Protein AF-A0A2M7ELM8-F1 (afdb_monomer)

Structure (mmCIF, N/CA/C/O backbone):
data_AF-A0A2M7ELM8-F1
#
_entry.id   AF-A0A2M7ELM8-F1
#
loop_
_atom_site.group_PDB
_atom_site.id
_atom_site.type_symbol
_atom_site.label_atom_id
_atom_site.label_alt_id
_atom_site.label_comp_id
_atom_site.label_asym_id
_atom_site.label_entity_id
_atom_site.label_seq_id
_atom_site.pdbx_PDB_ins_code
_atom_site.Cartn_x
_atom_site.Cartn_y
_atom_site.Cartn_z
_atom_site.occupancy
_atom_site.B_iso_or_equiv
_atom_site.auth_seq_id
_atom_site.auth_comp_id
_atom_site.auth_asym_id
_atom_site.auth_atom_id
_atom_site.pdbx_PDB_model_num
ATOM 1 N N . MET A 1 1 ? -16.042 -3.003 10.713 1.00 89.94 1 MET A N 1
ATOM 2 C CA . MET A 1 1 ? -16.011 -2.198 9.478 1.00 89.94 1 MET A CA 1
ATOM 3 C C . MET A 1 1 ? -14.569 -1.800 9.203 1.00 89.94 1 MET A C 1
ATOM 5 O O . MET A 1 1 ? -13.843 -1.579 10.170 1.00 89.94 1 MET A O 1
ATOM 9 N N . VAL A 1 2 ? -14.147 -1.799 7.937 1.00 97.19 2 VAL A N 1
ATOM 10 C CA . VAL A 1 2 ? -12.831 -1.281 7.519 1.00 97.19 2 VAL A CA 1
ATOM 11 C C . VAL A 1 2 ? -12.910 0.246 7.497 1.00 97.19 2 VAL A C 1
ATOM 13 O O . VAL A 1 2 ? -13.932 0.770 7.070 1.00 97.19 2 VAL A O 1
ATOM 16 N N . GLU A 1 3 ? -11.892 0.949 7.989 1.00 97.62 3 GLU A N 1
ATOM 17 C CA . GLU A 1 3 ? -11.872 2.423 8.012 1.00 97.62 3 GLU A CA 1
ATOM 18 C C . GLU A 1 3 ? -11.165 3.022 6.803 1.00 97.62 3 GLU A C 1
ATOM 20 O O . GLU A 1 3 ? -11.565 4.079 6.328 1.00 97.62 3 GLU A O 1
ATOM 25 N N . PHE A 1 4 ? -10.118 2.359 6.316 1.00 98.50 4 PHE A N 1
ATOM 26 C CA . PHE A 1 4 ? -9.345 2.776 5.152 1.00 98.50 4 PHE A CA 1
ATOM 27 C C . PHE A 1 4 ? -8.502 1.619 4.621 1.00 98.50 4 PHE A C 1
ATOM 29 O O . PHE A 1 4 ? -8.252 0.619 5.308 1.00 98.50 4 PHE A O 1
ATOM 36 N N . VAL A 1 5 ? -8.048 1.785 3.383 1.00 98.62 5 VAL A N 1
ATOM 37 C CA . VAL A 1 5 ? -7.013 0.951 2.780 1.00 98.62 5 VAL A CA 1
ATOM 38 C C . VAL A 1 5 ? -5.670 1.647 2.952 1.00 98.62 5 VAL A C 1
ATOM 40 O O . VAL A 1 5 ? -5.504 2.787 2.529 1.00 98.62 5 VAL A O 1
ATOM 43 N N . PHE A 1 6 ? -4.711 0.966 3.569 1.00 98.44 6 PHE A N 1
ATOM 44 C CA . PHE A 1 6 ? -3.351 1.457 3.729 1.00 98.44 6 PHE A CA 1
ATOM 45 C C . PHE A 1 6 ? -2.447 0.870 2.643 1.00 98.44 6 PHE A C 1
ATOM 47 O O . PHE A 1 6 ? -2.273 -0.349 2.573 1.00 98.44 6 PHE A O 1
ATOM 54 N N . VAL A 1 7 ? -1.866 1.718 1.795 1.00 98.00 7 VAL A N 1
ATOM 55 C CA . VAL A 1 7 ? -0.910 1.297 0.767 1.00 98.00 7 VAL A CA 1
ATOM 56 C C . VAL A 1 7 ? 0.514 1.389 1.313 1.00 98.00 7 VAL A C 1
ATOM 58 O O . VAL A 1 7 ? 1.004 2.467 1.634 1.00 98.00 7 VAL A O 1
ATOM 61 N N . HIS A 1 8 ? 1.189 0.245 1.408 1.00 95.94 8 HIS A N 1
ATOM 62 C CA . HIS A 1 8 ? 2.575 0.192 1.865 1.00 95.94 8 HIS A CA 1
ATOM 63 C C . HIS A 1 8 ? 3.502 0.806 0.807 1.00 95.94 8 HIS A C 1
ATOM 65 O O . HIS A 1 8 ? 3.469 0.399 -0.366 1.00 95.94 8 HIS A O 1
ATOM 71 N N . SER A 1 9 ? 4.379 1.725 1.214 1.00 92.94 9 SER A N 1
ATOM 72 C CA . SER A 1 9 ? 5.251 2.444 0.281 1.00 92.94 9 SER A CA 1
ATOM 73 C C . SER A 1 9 ? 6.379 1.553 -0.266 1.00 92.94 9 SER A C 1
ATOM 75 O O . SER A 1 9 ? 6.651 0.441 0.208 1.00 92.94 9 SER A O 1
ATOM 77 N N . TYR A 1 10 ? 7.026 1.994 -1.337 1.00 93.94 10 TYR A N 1
ATOM 78 C CA . TYR A 1 10 ? 8.253 1.382 -1.832 1.00 93.94 10 TYR A CA 1
ATOM 79 C C . TYR A 1 10 ? 9.149 2.486 -2.363 1.00 93.94 10 TYR A C 1
ATOM 81 O O . TYR A 1 10 ? 8.660 3.403 -3.018 1.00 93.94 10 TYR A O 1
ATOM 89 N N . THR A 1 11 ? 10.446 2.422 -2.071 1.00 93.19 11 THR A N 1
ATOM 90 C CA . THR A 1 11 ? 11.354 3.509 -2.444 1.00 93.19 11 THR A CA 1
ATOM 91 C C . THR A 1 11 ? 11.411 3.691 -3.960 1.00 93.19 11 THR A C 1
ATOM 93 O O . THR A 1 11 ? 11.619 2.734 -4.708 1.00 93.19 11 THR A O 1
ATOM 96 N N . SER A 1 12 ? 11.293 4.937 -4.407 1.00 94.75 12 SER A N 1
ATOM 97 C CA . SER A 1 12 ? 11.415 5.342 -5.807 1.00 94.75 12 SER A CA 1
ATOM 98 C C . SER A 1 12 ? 12.804 5.147 -6.391 1.00 94.75 12 SER A C 1
ATOM 100 O O . SER A 1 12 ? 12.979 5.150 -7.608 1.00 94.75 12 SER A O 1
ATOM 102 N N . ARG A 1 13 ? 13.798 4.903 -5.532 1.00 94.94 13 ARG A N 1
ATOM 103 C CA . ARG A 1 13 ? 15.162 4.554 -5.936 1.00 94.94 13 ARG A CA 1
ATOM 104 C C . ARG A 1 13 ? 15.275 3.131 -6.484 1.00 94.94 13 ARG A C 1
ATOM 106 O O . ARG A 1 13 ? 16.287 2.804 -7.098 1.00 94.94 13 ARG A O 1
ATOM 113 N N . ALA A 1 14 ? 14.282 2.274 -6.248 1.00 94.81 14 ALA A N 1
ATOM 114 C CA . ALA A 1 14 ? 14.292 0.913 -6.763 1.00 94.81 14 ALA A CA 1
ATOM 115 C C . ALA A 1 14 ? 13.996 0.877 -8.269 1.00 94.81 14 ALA A C 1
ATOM 117 O O . ALA A 1 14 ? 13.069 1.524 -8.754 1.00 94.81 14 ALA A O 1
ATOM 118 N N . ALA A 1 15 ? 14.743 0.055 -9.012 1.00 95.56 15 ALA A N 1
ATOM 119 C CA . ALA A 1 15 ? 14.627 -0.032 -10.470 1.00 95.56 15 ALA A CA 1
ATOM 120 C C . ALA A 1 15 ? 13.221 -0.446 -10.956 1.00 95.56 15 ALA A C 1
ATOM 122 O O . ALA A 1 15 ? 12.765 0.008 -12.000 1.00 95.56 15 ALA A O 1
ATOM 123 N N . ASN A 1 16 ? 12.515 -1.277 -10.186 1.00 96.06 16 ASN A N 1
ATOM 124 C CA . ASN A 1 16 ? 11.158 -1.751 -10.471 1.00 96.06 16 ASN A CA 1
ATOM 125 C C . ASN A 1 16 ? 10.064 -0.954 -9.736 1.00 96.06 16 ASN A C 1
ATOM 127 O O . ASN A 1 16 ? 8.914 -1.389 -9.707 1.00 96.06 16 ASN A O 1
ATOM 131 N N . TRP A 1 17 ? 10.386 0.203 -9.144 1.00 96.94 17 TRP A N 1
ATOM 132 C CA . TRP A 1 17 ? 9.444 0.981 -8.334 1.00 96.94 17 TRP A CA 1
ATOM 133 C C . TRP A 1 17 ? 8.123 1.281 -9.046 1.00 96.94 17 TRP A C 1
ATOM 135 O O . TRP A 1 17 ? 7.056 1.043 -8.481 1.00 96.94 17 TRP A O 1
ATOM 145 N N . LYS A 1 18 ? 8.182 1.748 -10.302 1.00 97.19 18 LYS A N 1
ATOM 146 C CA . LYS A 1 18 ? 6.978 2.064 -11.089 1.00 97.19 18 LYS A CA 1
ATOM 147 C C . LYS A 1 18 ? 6.079 0.843 -11.255 1.00 97.19 18 LYS A C 1
ATOM 149 O O . LYS A 1 18 ? 4.881 0.946 -11.019 1.00 97.19 18 LYS A O 1
ATOM 154 N N . ALA A 1 19 ? 6.661 -0.305 -11.602 1.00 97.31 19 ALA A N 1
ATOM 155 C CA . ALA A 1 19 ? 5.915 -1.548 -11.750 1.00 97.31 19 ALA A CA 1
ATOM 156 C C . ALA A 1 19 ? 5.246 -1.945 -10.425 1.00 97.31 19 ALA A C 1
ATOM 158 O O . ALA A 1 19 ? 4.053 -2.216 -10.386 1.00 97.31 19 ALA A O 1
ATOM 159 N N . VAL A 1 20 ? 5.984 -1.895 -9.314 1.00 97.62 20 VAL A N 1
ATOM 160 C CA . VAL A 1 20 ? 5.472 -2.268 -7.986 1.00 97.62 20 VAL A CA 1
ATOM 161 C C . VAL A 1 20 ? 4.350 -1.342 -7.512 1.00 97.62 20 VAL A C 1
ATOM 163 O O . VAL A 1 20 ? 3.313 -1.815 -7.041 1.00 97.62 20 VAL A O 1
ATOM 166 N N . MET A 1 21 ? 4.550 -0.027 -7.604 1.00 97.88 21 MET A N 1
ATOM 167 C CA . MET A 1 21 ? 3.605 0.948 -7.061 1.00 97.88 21 MET A CA 1
ATOM 168 C C . MET A 1 21 ? 2.395 1.151 -7.971 1.00 97.88 21 MET A C 1
ATOM 170 O O . MET A 1 21 ? 1.274 1.200 -7.471 1.00 97.88 21 MET A O 1
ATOM 174 N N . ILE A 1 22 ? 2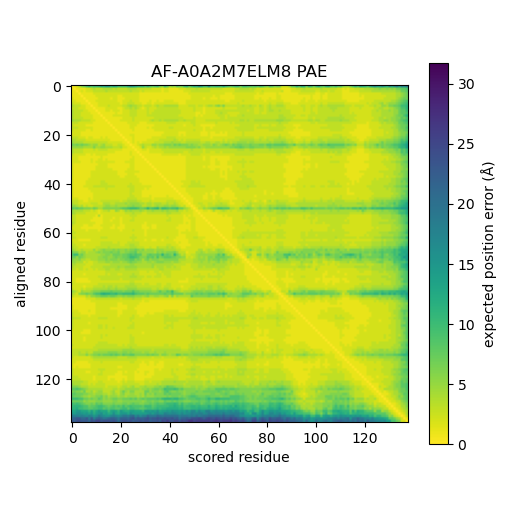.604 1.242 -9.285 1.00 97.12 22 ILE A N 1
ATOM 175 C CA . ILE A 1 22 ? 1.571 1.628 -10.256 1.00 97.12 22 ILE A CA 1
ATOM 176 C C . ILE A 1 22 ? 1.012 0.392 -10.965 1.00 97.12 22 ILE A C 1
ATOM 178 O O . ILE A 1 22 ? -0.197 0.170 -10.953 1.00 97.12 22 ILE A O 1
ATOM 182 N N . GLY A 1 23 ? 1.885 -0.434 -11.536 1.00 96.38 23 GLY A N 1
ATOM 183 C CA . GLY A 1 23 ? 1.509 -1.592 -12.345 1.00 96.38 23 GLY A CA 1
ATOM 184 C C . GLY A 1 23 ? 2.400 -1.758 -13.572 1.00 96.38 23 GLY A C 1
ATOM 185 O O . GLY A 1 23 ? 3.190 -0.874 -13.910 1.00 96.38 23 GLY A O 1
ATOM 186 N N . GLU A 1 24 ? 2.258 -2.891 -14.255 1.00 95.50 24 GLU A N 1
ATOM 187 C CA . GLU A 1 24 ? 2.956 -3.188 -15.509 1.00 95.50 24 GLU A CA 1
ATOM 188 C C . GLU A 1 24 ? 2.068 -4.044 -16.422 1.00 95.50 24 GLU A C 1
ATOM 190 O O . GLU A 1 24 ? 1.656 -5.150 -16.064 1.00 95.50 24 GLU A O 1
ATOM 195 N N . GLY A 1 25 ? 1.774 -3.536 -17.622 1.00 93.94 25 GLY A N 1
ATOM 196 C CA . GLY A 1 25 ? 0.875 -4.204 -18.561 1.00 93.94 25 GLY A CA 1
ATOM 197 C C . GLY A 1 25 ? -0.520 -4.398 -17.963 1.00 93.94 25 GLY A C 1
ATOM 198 O O . GLY A 1 25 ? -1.184 -3.427 -17.614 1.00 93.94 25 GLY A O 1
ATOM 199 N N . LEU A 1 26 ? -0.955 -5.657 -17.856 1.00 93.56 26 LEU A N 1
ATOM 200 C CA . LEU A 1 26 ? -2.248 -6.031 -17.267 1.00 93.56 26 LEU A CA 1
ATOM 201 C C . LEU A 1 26 ? -2.190 -6.279 -15.752 1.00 93.56 26 LEU A C 1
ATOM 203 O O . LEU A 1 26 ? -3.228 -6.543 -15.158 1.00 93.56 26 LEU A O 1
ATOM 207 N N . ARG A 1 27 ? -1.002 -6.232 -15.138 1.00 96.94 27 ARG A N 1
ATOM 208 C CA . ARG A 1 27 ? -0.813 -6.564 -13.721 1.00 96.94 27 ARG A CA 1
ATOM 209 C C . ARG A 1 27 ? -0.940 -5.318 -12.854 1.00 96.94 27 ARG A C 1
ATOM 211 O O . ARG A 1 27 ? -0.231 -4.329 -13.068 1.00 96.94 27 ARG A O 1
ATOM 218 N N . GLU A 1 28 ? -1.795 -5.388 -11.841 1.00 97.50 28 GLU A N 1
ATOM 219 C CA . GLU A 1 28 ? -2.027 -4.312 -10.883 1.00 97.50 28 GLU A CA 1
ATOM 220 C C . GLU A 1 28 ? -0.826 -4.133 -9.936 1.00 97.50 28 GLU A C 1
ATOM 222 O O . GLU A 1 28 ? -0.365 -5.067 -9.266 1.00 97.50 28 GLU A O 1
ATOM 227 N N . GLY A 1 29 ? -0.349 -2.889 -9.830 1.00 98.00 29 GLY A N 1
ATOM 228 C CA . GLY A 1 29 ? 0.531 -2.456 -8.748 1.00 98.00 29 GLY A CA 1
ATOM 229 C C . GLY A 1 29 ? -0.246 -2.196 -7.455 1.00 98.00 29 GLY A C 1
ATOM 230 O O . GLY A 1 29 ? -1.473 -2.338 -7.382 1.00 98.00 29 GLY A O 1
ATOM 231 N N . ARG A 1 30 ? 0.472 -1.792 -6.404 1.00 98.25 30 ARG A N 1
ATOM 232 C CA . ARG A 1 30 ? -0.111 -1.561 -5.071 1.00 98.25 30 ARG A CA 1
ATOM 233 C C . ARG A 1 30 ? -1.197 -0.487 -5.069 1.00 98.25 30 ARG A C 1
ATOM 235 O O . ARG A 1 30 ? -2.228 -0.689 -4.436 1.00 98.25 30 ARG A O 1
ATOM 242 N N . ILE A 1 31 ? -1.003 0.617 -5.791 1.00 98.19 31 ILE A N 1
ATOM 243 C CA . ILE A 1 31 ? -1.970 1.724 -5.836 1.00 98.19 31 ILE A CA 1
ATOM 244 C C . ILE A 1 31 ? -3.252 1.304 -6.554 1.00 98.19 31 ILE A C 1
ATOM 246 O O . ILE A 1 31 ? -4.336 1.526 -6.021 1.00 98.19 31 ILE A O 1
ATOM 250 N N . ALA A 1 32 ? -3.146 0.662 -7.722 1.00 97.81 32 ALA A N 1
ATOM 251 C CA . ALA A 1 32 ? -4.314 0.180 -8.459 1.00 97.81 32 ALA A CA 1
ATOM 252 C C . ALA A 1 32 ? -5.134 -0.812 -7.612 1.00 97.81 32 ALA A C 1
ATOM 254 O O . ALA A 1 32 ? -6.342 -0.633 -7.440 1.00 97.81 32 ALA A O 1
ATOM 255 N N . THR A 1 33 ? -4.446 -1.769 -6.977 1.00 98.56 33 THR A N 1
ATOM 256 C CA . THR A 1 33 ? -5.055 -2.735 -6.049 1.00 98.56 33 THR A CA 1
ATOM 257 C C . THR A 1 33 ? -5.752 -2.021 -4.883 1.00 98.56 33 THR A C 1
ATOM 259 O O . THR A 1 33 ? -6.912 -2.303 -4.576 1.00 98.56 33 THR A O 1
ATOM 262 N N . ALA A 1 34 ? -5.073 -1.060 -4.246 1.00 98.56 34 ALA A N 1
ATOM 263 C CA . ALA A 1 34 ? -5.605 -0.322 -3.106 1.00 98.56 34 ALA A CA 1
ATOM 264 C C . ALA A 1 34 ? -6.841 0.506 -3.471 1.00 98.56 34 ALA A C 1
ATOM 266 O O . ALA A 1 34 ? -7.842 0.438 -2.763 1.00 98.56 34 ALA A O 1
ATOM 267 N N . LYS A 1 35 ? -6.815 1.229 -4.598 1.00 98.44 35 LYS A N 1
ATOM 268 C CA . LYS A 1 35 ? -7.951 2.036 -5.073 1.00 98.44 35 LYS A CA 1
ATOM 269 C C . LYS A 1 35 ? -9.159 1.169 -5.418 1.00 98.44 35 LYS A C 1
ATOM 271 O O . LYS A 1 35 ? -10.278 1.526 -5.057 1.00 98.44 35 LYS A O 1
ATOM 276 N N . ARG A 1 36 ? -8.950 0.013 -6.059 1.00 98.06 36 ARG A N 1
ATOM 277 C CA . ARG A 1 36 ? -10.031 -0.939 -6.360 1.00 98.06 36 ARG A CA 1
ATOM 278 C C . ARG A 1 36 ? -10.699 -1.454 -5.083 1.00 98.06 36 ARG A C 1
ATOM 280 O O . ARG A 1 36 ? -11.924 -1.446 -4.993 1.00 98.06 36 ARG A O 1
ATOM 287 N N . LEU A 1 37 ? -9.908 -1.861 -4.088 1.00 98.50 37 LEU A N 1
ATOM 288 C CA . LEU A 1 37 ? -10.419 -2.343 -2.798 1.00 98.50 37 LEU A CA 1
ATOM 289 C C . LEU A 1 37 ? -11.106 -1.229 -1.997 1.00 98.50 37 LEU A C 1
ATOM 291 O O . LEU A 1 37 ? -12.184 -1.440 -1.447 1.00 98.50 37 LEU A O 1
ATOM 295 N N . ALA A 1 38 ? -10.519 -0.035 -1.976 1.00 98.44 38 ALA A N 1
ATOM 296 C CA . ALA A 1 38 ? -11.077 1.142 -1.322 1.00 98.44 38 ALA A CA 1
ATOM 297 C C . ALA A 1 38 ? -12.427 1.546 -1.926 1.00 98.44 38 ALA A C 1
ATOM 299 O O . ALA A 1 38 ? -13.376 1.798 -1.188 1.00 98.44 38 ALA A O 1
ATOM 300 N N . CYS A 1 39 ? -12.543 1.512 -3.258 1.00 98.25 39 CYS A N 1
ATOM 301 C CA . CYS A 1 39 ? -13.797 1.734 -3.973 1.00 98.25 39 CYS A CA 1
ATOM 302 C C . CYS A 1 39 ? -14.862 0.698 -3.580 1.00 98.25 39 CYS A C 1
ATOM 304 O O . CYS A 1 39 ? -15.960 1.069 -3.170 1.00 98.25 39 CYS A O 1
ATOM 306 N N . ALA A 1 40 ? -14.517 -0.595 -3.611 1.00 98.25 40 ALA A N 1
ATOM 307 C CA . ALA A 1 40 ? -15.438 -1.674 -3.245 1.00 98.25 40 ALA A CA 1
ATOM 308 C C . ALA A 1 40 ? -15.939 -1.576 -1.792 1.00 98.25 40 ALA A C 1
ATOM 310 O O . ALA A 1 40 ? -17.062 -1.976 -1.494 1.00 98.25 40 ALA A O 1
ATOM 311 N N . LEU A 1 41 ? -15.114 -1.037 -0.894 1.00 97.94 41 LEU A N 1
ATOM 312 C CA . LEU A 1 41 ? -15.437 -0.859 0.521 1.00 97.94 41 LEU A CA 1
ATOM 313 C C . LEU A 1 41 ? -15.999 0.534 0.847 1.00 97.94 41 LEU A C 1
ATOM 315 O O . LEU A 1 41 ? -16.448 0.743 1.970 1.00 97.94 41 LEU A O 1
ATOM 319 N N . SER A 1 42 ? -15.992 1.469 -0.110 1.00 97.62 42 SER A N 1
ATOM 320 C CA . SER A 1 42 ? -16.344 2.884 0.088 1.00 97.62 42 SER A CA 1
ATOM 321 C C . SER A 1 42 ? -15.559 3.555 1.228 1.00 97.62 42 SER A C 1
ATOM 323 O O . SER A 1 42 ? -16.126 4.252 2.067 1.00 97.62 42 SER A O 1
ATOM 325 N N . VAL A 1 43 ? -14.241 3.340 1.259 1.00 98.12 43 VAL A N 1
ATOM 326 C CA . VAL A 1 43 ? -13.314 3.900 2.261 1.00 98.12 43 VAL A CA 1
ATOM 327 C C . VAL A 1 43 ? -12.153 4.636 1.581 1.00 98.12 43 VAL A C 1
ATOM 329 O O . VAL A 1 43 ? -11.874 4.364 0.414 1.00 98.12 43 VAL A O 1
ATOM 332 N N . PRO A 1 44 ? -11.452 5.562 2.258 1.00 98.12 44 PRO A N 1
ATOM 333 C CA . PRO A 1 44 ? -10.296 6.242 1.677 1.00 98.12 44 PRO A CA 1
ATOM 334 C C . PRO A 1 44 ? -9.064 5.332 1.539 1.00 98.12 44 PRO A C 1
ATOM 336 O O . PRO A 1 44 ? -8.960 4.277 2.173 1.00 98.12 44 PRO A O 1
ATOM 339 N N . VAL A 1 45 ? -8.108 5.786 0.722 1.00 98.44 45 VAL A N 1
ATOM 340 C CA . VAL A 1 45 ? -6.753 5.224 0.623 1.00 98.44 45 VAL A CA 1
ATOM 341 C C . VAL A 1 45 ? -5.780 6.150 1.350 1.00 98.44 45 VAL A C 1
ATOM 343 O O . VAL A 1 45 ? -5.804 7.362 1.133 1.00 98.44 45 VAL A O 1
ATOM 346 N N . ILE A 1 46 ? -4.915 5.574 2.183 1.00 98.00 46 ILE A N 1
ATOM 347 C CA . ILE A 1 46 ? -3.886 6.281 2.954 1.00 98.00 46 ILE A CA 1
ATOM 348 C C . ILE A 1 46 ? -2.526 5.617 2.703 1.00 98.00 46 ILE A C 1
ATOM 350 O O . ILE A 1 46 ? -2.450 4.399 2.552 1.00 98.00 46 ILE A O 1
ATOM 354 N N . ALA A 1 47 ? -1.460 6.408 2.670 1.00 97.12 47 ALA A N 1
ATOM 355 C CA . ALA A 1 47 ? -0.069 5.969 2.623 1.00 97.12 47 ALA A CA 1
ATOM 356 C C . ALA A 1 47 ? 0.744 6.620 3.755 1.00 97.12 47 ALA A C 1
ATOM 358 O O . ALA A 1 47 ? 0.293 7.580 4.385 1.00 97.12 47 ALA A O 1
ATOM 359 N N . ASP A 1 48 ? 1.962 6.133 3.990 1.00 94.12 48 ASP A N 1
ATOM 360 C CA . ASP A 1 48 ? 2.944 6.828 4.822 1.00 94.12 48 ASP A CA 1
ATOM 361 C C . ASP A 1 48 ? 4.348 6.708 4.215 1.00 94.12 48 ASP A C 1
ATOM 363 O O . ASP A 1 48 ? 4.916 5.623 4.150 1.00 94.12 48 ASP A O 1
ATOM 367 N N . ASP A 1 49 ? 4.901 7.826 3.753 1.00 91.31 49 ASP A N 1
ATOM 368 C CA . ASP A 1 49 ? 6.302 7.953 3.357 1.00 91.31 49 ASP A CA 1
ATOM 369 C C . ASP A 1 49 ? 6.795 9.356 3.718 1.00 91.31 49 ASP A C 1
ATOM 371 O O . ASP A 1 49 ? 6.201 10.347 3.291 1.00 91.31 49 ASP A O 1
ATOM 375 N N . LYS A 1 50 ? 7.880 9.473 4.488 1.00 91.12 50 LYS A N 1
ATOM 376 C CA . LYS A 1 50 ? 8.413 10.774 4.919 1.00 91.12 50 LYS A CA 1
ATOM 377 C C . LYS A 1 50 ? 9.369 11.437 3.925 1.00 91.12 50 LYS A C 1
ATOM 379 O O . LYS A 1 50 ? 9.440 12.664 3.883 1.00 91.12 50 LYS A O 1
ATOM 384 N N . HIS A 1 51 ? 10.158 10.665 3.182 1.00 88.06 51 HIS A N 1
ATOM 385 C CA . HIS A 1 51 ? 11.381 11.175 2.545 1.00 88.06 51 HIS A CA 1
ATOM 386 C C . HIS A 1 51 ? 11.437 10.992 1.032 1.00 88.06 51 HIS A C 1
ATOM 388 O O . HIS A 1 51 ? 12.333 11.545 0.388 1.00 88.06 51 HIS A O 1
ATOM 394 N N . ASP A 1 52 ? 10.516 10.233 0.453 1.00 91.94 52 ASP A N 1
ATOM 395 C CA . ASP A 1 52 ? 10.532 9.940 -0.967 1.00 91.94 52 ASP A CA 1
ATOM 396 C C . ASP A 1 52 ? 9.632 10.908 -1.751 1.00 91.94 52 ASP A C 1
ATOM 398 O O . ASP A 1 52 ? 8.424 10.714 -1.891 1.00 91.94 52 ASP A O 1
ATOM 402 N N . ALA A 1 53 ? 10.242 11.968 -2.289 1.00 94.44 53 ALA A N 1
ATOM 403 C CA . ALA A 1 53 ? 9.531 13.004 -3.040 1.00 94.44 53 ALA A CA 1
ATOM 404 C C . ALA A 1 53 ? 8.740 12.445 -4.239 1.00 94.44 53 ALA A C 1
ATOM 406 O O . ALA A 1 53 ? 7.639 12.906 -4.520 1.00 94.44 53 ALA A O 1
ATOM 407 N N . ALA A 1 54 ? 9.248 11.408 -4.913 1.00 95.88 54 ALA A N 1
ATOM 408 C CA . ALA A 1 54 ? 8.533 10.806 -6.035 1.00 95.88 54 ALA A CA 1
ATOM 409 C C . ALA A 1 54 ? 7.294 10.019 -5.575 1.00 95.88 54 ALA A C 1
ATOM 411 O O . ALA A 1 54 ? 6.289 10.002 -6.291 1.00 95.88 54 ALA A O 1
ATOM 412 N N . ASN A 1 55 ? 7.335 9.407 -4.384 1.00 96.00 55 ASN A N 1
ATOM 413 C CA . ASN A 1 55 ? 6.134 8.852 -3.758 1.00 96.00 55 ASN A CA 1
ATOM 414 C C . ASN A 1 55 ? 5.155 9.957 -3.361 1.00 96.00 55 ASN A C 1
ATOM 416 O O . ASN A 1 55 ? 3.966 9.802 -3.609 1.00 96.00 55 ASN A O 1
ATOM 420 N N . HIS A 1 56 ? 5.626 11.082 -2.815 1.00 95.69 56 HIS A N 1
ATOM 421 C CA . HIS A 1 56 ? 4.753 12.210 -2.456 1.00 95.69 56 HIS A CA 1
ATOM 422 C C . HIS A 1 56 ? 4.005 12.742 -3.678 1.00 95.69 56 HIS A C 1
ATOM 424 O O . HIS A 1 56 ? 2.779 12.850 -3.648 1.00 95.69 56 HIS A O 1
ATOM 430 N N . ASP A 1 57 ? 4.725 12.983 -4.775 1.00 97.06 57 ASP A N 1
ATOM 431 C CA . ASP A 1 57 ? 4.140 13.425 -6.041 1.00 97.06 57 ASP A CA 1
ATOM 432 C C . ASP A 1 57 ? 3.156 12.391 -6.598 1.00 97.06 57 ASP A C 1
ATOM 434 O O . ASP A 1 57 ? 2.098 12.741 -7.122 1.00 97.06 57 ASP A O 1
ATOM 438 N N . LEU A 1 58 ? 3.491 11.101 -6.504 1.00 96.94 58 LEU A N 1
ATOM 439 C CA . LEU A 1 58 ? 2.604 10.018 -6.918 1.00 96.94 58 LEU A CA 1
ATOM 440 C C . LEU A 1 58 ? 1.320 9.999 -6.079 1.00 96.94 58 LEU A C 1
ATOM 442 O O . LEU A 1 58 ? 0.236 9.978 -6.653 1.00 96.94 58 LEU A O 1
ATOM 446 N N . PHE A 1 59 ? 1.418 10.058 -4.753 1.00 97.56 59 PHE A N 1
ATOM 447 C CA . PHE A 1 59 ? 0.260 10.053 -3.860 1.00 97.56 59 PHE A CA 1
ATOM 448 C C . PHE A 1 59 ? -0.632 11.274 -4.082 1.00 97.56 59 PHE A C 1
ATOM 450 O O . PHE A 1 59 ? -1.846 11.118 -4.209 1.00 97.56 59 PHE A O 1
ATOM 457 N N . ALA A 1 60 ? -0.042 12.461 -4.241 1.00 97.12 60 ALA A N 1
ATOM 458 C CA . ALA A 1 60 ? -0.781 13.682 -4.540 1.00 97.12 60 ALA A CA 1
ATOM 459 C C . ALA A 1 60 ? -1.564 13.575 -5.859 1.00 97.12 60 ALA A C 1
ATOM 461 O O . ALA A 1 60 ? -2.756 13.882 -5.893 1.00 97.12 60 ALA A O 1
ATOM 462 N N . ARG A 1 61 ? -0.934 13.080 -6.937 1.00 97.62 61 ARG A N 1
ATOM 463 C CA . ARG A 1 61 ? -1.616 12.865 -8.228 1.00 97.62 61 ARG A CA 1
ATOM 464 C C . ARG A 1 61 ? -2.738 11.833 -8.145 1.00 97.62 61 ARG A C 1
ATOM 466 O O . ARG A 1 61 ? -3.730 11.956 -8.854 1.00 97.62 61 ARG A O 1
ATOM 473 N N . GLU A 1 62 ? -2.573 10.816 -7.306 1.00 97.31 62 GLU A N 1
ATOM 474 C CA . GLU A 1 62 ? -3.543 9.731 -7.147 1.00 97.31 62 GLU A CA 1
ATOM 475 C C . GLU A 1 62 ? -4.661 10.048 -6.141 1.00 97.31 62 GLU A C 1
ATOM 477 O O . GLU A 1 62 ? -5.596 9.253 -6.016 1.00 97.31 62 GLU A O 1
ATOM 482 N N . GLY A 1 63 ? -4.588 11.196 -5.454 1.00 96.81 63 GLY A N 1
ATOM 483 C CA . GLY A 1 63 ? -5.542 11.601 -4.421 1.00 96.81 63 GLY A CA 1
ATOM 484 C C . GLY A 1 63 ? -5.425 10.784 -3.130 1.00 96.81 63 GLY A C 1
ATOM 485 O O . GLY A 1 63 ? -6.431 10.542 -2.468 1.00 96.81 63 GLY A O 1
ATOM 486 N N . ILE A 1 64 ? -4.220 10.315 -2.799 1.00 97.94 64 ILE A N 1
ATOM 487 C CA . ILE A 1 64 ? -3.931 9.493 -1.618 1.00 97.94 64 ILE A CA 1
ATOM 488 C C . ILE A 1 64 ? -3.379 10.390 -0.504 1.00 97.94 64 ILE A C 1
ATOM 490 O O . ILE A 1 64 ? -2.396 11.103 -0.708 1.00 97.94 64 ILE A O 1
ATOM 494 N N . GLU A 1 65 ? -3.992 10.337 0.682 1.00 96.81 65 GLU A N 1
ATOM 495 C CA . GLU A 1 65 ? -3.471 11.011 1.881 1.00 96.81 65 GLU A CA 1
ATOM 496 C C . GLU A 1 65 ? -2.138 10.366 2.283 1.00 96.81 65 GLU A C 1
ATOM 498 O O . GLU A 1 65 ? -2.072 9.151 2.462 1.00 96.81 65 GLU A O 1
ATOM 503 N N . ASN A 1 66 ? -1.083 11.168 2.440 1.00 96.12 66 ASN A N 1
ATOM 504 C CA . ASN A 1 66 ? 0.206 10.713 2.957 1.00 96.12 66 ASN A CA 1
ATOM 505 C C . ASN A 1 66 ? 0.393 11.210 4.396 1.00 96.12 66 ASN A C 1
ATOM 507 O O . ASN A 1 66 ? 0.420 12.420 4.620 1.00 96.12 66 ASN A O 1
ATOM 511 N N . ILE A 1 67 ? 0.556 10.293 5.353 1.00 93.69 67 ILE A N 1
ATOM 512 C CA . ILE A 1 67 ? 0.817 10.634 6.761 1.00 93.69 67 ILE A CA 1
ATOM 513 C C . ILE A 1 67 ? 2.181 11.337 6.906 1.00 93.69 67 ILE A C 1
ATOM 515 O O . ILE A 1 67 ? 2.306 12.291 7.674 1.00 93.69 67 ILE A O 1
ATOM 519 N N . GLY A 1 68 ? 3.192 10.912 6.142 1.00 90.62 68 GLY A N 1
ATOM 520 C CA . GLY A 1 68 ? 4.485 11.594 6.049 1.00 90.62 68 GLY A CA 1
ATOM 521 C C . GLY A 1 68 ? 5.406 11.435 7.263 1.00 90.62 68 GLY A C 1
ATOM 522 O O . GLY A 1 68 ? 6.275 12.281 7.488 1.00 90.62 68 GLY A O 1
ATOM 523 N N . THR A 1 69 ? 5.238 10.381 8.061 1.00 89.06 69 THR A N 1
ATOM 524 C CA . THR A 1 69 ? 6.029 10.127 9.273 1.00 89.06 69 THR A CA 1
ATOM 525 C C . THR A 1 69 ? 6.977 8.937 9.188 1.00 89.06 69 THR A C 1
ATOM 527 O O . THR A 1 69 ? 7.991 8.933 9.894 1.00 89.06 69 THR A O 1
ATOM 530 N N . ALA A 1 70 ? 6.708 7.963 8.321 1.00 86.81 70 ALA A N 1
ATOM 531 C CA . ALA A 1 70 ? 7.424 6.697 8.318 1.00 86.81 70 ALA A CA 1
ATOM 532 C C . ALA A 1 70 ? 8.835 6.784 7.716 1.00 86.81 70 ALA A C 1
ATOM 534 O O . ALA A 1 70 ? 9.055 7.370 6.653 1.00 86.81 70 ALA A O 1
ATOM 535 N N . LEU A 1 71 ? 9.795 6.143 8.395 1.00 84.00 71 LEU A N 1
ATOM 536 C CA . LEU A 1 71 ? 11.166 5.935 7.910 1.00 84.00 71 LEU A CA 1
ATOM 537 C C . LEU A 1 71 ? 11.388 4.501 7.413 1.00 84.00 71 LEU A C 1
ATOM 539 O O . LEU A 1 71 ? 12.275 4.249 6.595 1.00 84.00 71 LEU A O 1
ATOM 543 N N . ARG A 1 72 ? 10.638 3.545 7.966 1.00 86.19 72 ARG A N 1
ATOM 544 C CA . ARG A 1 72 ? 10.731 2.105 7.703 1.00 86.19 72 ARG A CA 1
ATOM 545 C C . ARG A 1 72 ? 9.334 1.482 7.747 1.00 86.19 72 ARG A C 1
ATOM 547 O O . ARG A 1 72 ? 8.427 2.033 8.357 1.00 86.19 72 ARG A O 1
ATOM 554 N N . THR A 1 73 ? 9.198 0.265 7.218 1.00 84.19 73 THR A N 1
ATOM 555 C CA . THR A 1 73 ? 7.945 -0.523 7.222 1.00 84.19 73 THR A CA 1
ATOM 556 C C . THR A 1 73 ? 7.247 -0.604 8.579 1.00 84.19 73 THR A C 1
ATOM 558 O O . THR A 1 73 ? 6.030 -0.492 8.651 1.00 84.19 73 THR A O 1
ATOM 561 N N . GLN A 1 74 ? 8.001 -0.783 9.668 1.00 89.56 74 GLN A N 1
ATOM 562 C CA . GLN A 1 74 ? 7.407 -0.839 11.006 1.00 89.56 74 GLN A CA 1
ATOM 563 C C . GLN A 1 74 ? 6.748 0.494 11.390 1.00 89.56 74 GLN A C 1
ATOM 565 O O . GLN A 1 74 ? 5.701 0.494 12.031 1.00 89.56 74 GLN A O 1
ATOM 570 N N . ASP A 1 75 ? 7.340 1.616 10.976 1.00 89.75 75 ASP A N 1
ATOM 571 C CA . ASP A 1 75 ? 6.806 2.946 11.255 1.00 89.75 75 ASP A CA 1
ATOM 572 C C . ASP A 1 75 ? 5.501 3.162 10.470 1.00 89.75 75 ASP A C 1
ATOM 574 O O . ASP A 1 75 ? 4.523 3.620 11.054 1.00 89.75 75 ASP A O 1
ATOM 578 N N . GLU A 1 76 ? 5.447 2.729 9.200 1.00 91.12 76 GLU A N 1
ATOM 579 C CA . GLU A 1 76 ? 4.220 2.752 8.382 1.00 91.12 76 GLU A CA 1
ATOM 580 C C . GLU A 1 76 ? 3.080 1.974 9.048 1.00 91.12 76 GLU A C 1
ATOM 582 O O . GLU A 1 76 ? 1.955 2.460 9.165 1.00 91.12 76 GLU A O 1
ATOM 587 N N . VAL A 1 77 ? 3.380 0.759 9.517 1.00 94.31 77 VAL A N 1
ATOM 588 C CA . VAL A 1 77 ? 2.409 -0.101 10.198 1.00 94.31 77 VAL A CA 1
ATOM 589 C C . VAL A 1 77 ? 1.894 0.563 11.472 1.00 94.31 77 VAL A C 1
ATOM 591 O O . VAL A 1 77 ? 0.681 0.635 11.677 1.00 94.31 77 VAL A O 1
ATOM 594 N N . CYS A 1 78 ? 2.790 1.069 12.320 1.00 94.19 78 CYS A N 1
ATOM 595 C CA . CYS A 1 78 ? 2.407 1.749 13.553 1.00 94.19 78 CYS A CA 1
ATOM 596 C C . CYS A 1 78 ? 1.558 2.995 13.272 1.00 94.19 78 CYS A C 1
ATOM 598 O O . CYS A 1 78 ? 0.532 3.180 13.925 1.00 94.19 78 CYS A O 1
ATOM 600 N N . ALA A 1 79 ? 1.939 3.812 12.287 1.00 93.88 79 ALA A N 1
ATOM 601 C CA . ALA A 1 79 ? 1.197 5.006 11.899 1.00 93.88 79 ALA A CA 1
ATOM 602 C C . ALA A 1 79 ? -0.214 4.661 11.400 1.00 93.88 79 ALA A C 1
ATOM 604 O O . ALA A 1 79 ? -1.193 5.267 11.839 1.00 93.88 79 ALA A O 1
ATOM 605 N N . ALA A 1 80 ? -0.345 3.630 10.559 1.00 95.56 80 ALA A N 1
ATOM 606 C CA . ALA A 1 80 ? -1.640 3.136 10.104 1.00 95.56 80 ALA A CA 1
ATOM 607 C C . ALA A 1 80 ? -2.510 2.661 11.281 1.00 95.56 80 ALA A C 1
ATOM 609 O O . ALA A 1 80 ? -3.667 3.057 11.407 1.00 95.56 80 ALA A O 1
ATOM 610 N N . LEU A 1 81 ? -1.961 1.851 12.190 1.00 95.31 81 LEU A N 1
ATOM 611 C CA . LEU A 1 81 ? -2.715 1.357 13.345 1.00 95.31 81 LEU A CA 1
ATOM 612 C C . LEU A 1 81 ? -3.142 2.491 14.291 1.00 95.31 81 LEU A C 1
ATOM 614 O O . LEU A 1 81 ? -4.274 2.480 14.765 1.00 95.31 81 LEU A O 1
ATOM 618 N N . GLN A 1 82 ? -2.285 3.489 14.523 1.00 94.31 82 GLN A N 1
ATOM 619 C CA . GLN A 1 82 ? -2.605 4.668 15.340 1.00 94.31 82 GLN A CA 1
ATOM 620 C C . GLN A 1 82 ? -3.654 5.579 14.692 1.00 94.31 82 GLN A C 1
ATOM 622 O O . GLN A 1 82 ? -4.422 6.239 15.392 1.00 94.31 82 GLN A O 1
ATOM 627 N N . ARG A 1 83 ? -3.691 5.631 13.355 1.00 94.38 83 ARG A N 1
ATOM 628 C CA . ARG A 1 83 ? -4.681 6.409 12.602 1.00 94.38 83 ARG A CA 1
ATOM 629 C C . ARG A 1 83 ? -6.083 5.806 12.700 1.00 94.38 83 ARG A C 1
ATOM 631 O O . ARG A 1 83 ? -7.056 6.559 12.588 1.00 94.38 83 ARG A O 1
ATOM 638 N N . SER A 1 84 ? -6.176 4.490 12.902 1.00 94.19 84 SER A N 1
ATOM 639 C CA . SER A 1 84 ? -7.447 3.795 13.098 1.00 94.19 84 SER A CA 1
ATOM 640 C C . SER A 1 84 ? -8.112 4.203 14.414 1.00 94.19 84 SER A C 1
ATOM 642 O O . SER A 1 84 ? -7.472 4.262 15.463 1.00 94.19 84 SER A O 1
ATOM 644 N N . ARG A 1 85 ? -9.421 4.471 14.380 1.00 88.19 85 ARG A N 1
ATOM 645 C CA . ARG A 1 85 ? -10.224 4.905 15.542 1.00 88.19 85 ARG A CA 1
ATOM 646 C C . ARG A 1 85 ? -11.101 3.788 16.105 1.00 88.19 85 ARG A C 1
ATOM 648 O O . ARG A 1 85 ? -12.125 4.044 16.738 1.00 88.19 85 ARG A O 1
ATOM 655 N N . GLY A 1 86 ? -10.671 2.544 15.912 1.00 85.44 86 GLY A N 1
ATOM 656 C CA . GLY A 1 86 ? -11.320 1.353 16.455 1.00 85.44 86 GLY A CA 1
ATOM 657 C C . GLY A 1 86 ? -11.917 0.429 15.397 1.00 85.44 86 GLY A C 1
ATOM 658 O O . GLY A 1 86 ? -12.383 -0.655 15.747 1.00 85.44 86 GLY A O 1
ATOM 659 N N . GLY A 1 87 ? -11.900 0.799 14.117 1.00 92.69 87 GLY A N 1
ATOM 660 C CA . GLY A 1 87 ? -12.199 -0.103 13.011 1.00 92.69 87 GLY A CA 1
ATOM 661 C C . GLY A 1 87 ? -10.978 -0.877 12.503 1.00 92.69 87 GLY A C 1
ATOM 662 O O . GLY A 1 87 ? -9.915 -0.899 13.124 1.00 92.69 87 GLY A O 1
ATOM 663 N N . ALA A 1 88 ? -11.165 -1.593 11.392 1.00 96.75 88 ALA A N 1
ATOM 664 C CA . ALA A 1 88 ? -10.108 -2.400 10.789 1.00 96.75 88 ALA A CA 1
ATOM 665 C C . ALA A 1 88 ? -9.321 -1.623 9.725 1.00 96.75 88 ALA A C 1
ATOM 667 O O . ALA A 1 88 ? -9.905 -0.832 8.984 1.00 96.75 88 ALA A O 1
ATOM 668 N N . VAL A 1 89 ? -8.024 -1.903 9.604 1.00 98.19 89 VAL A N 1
ATOM 669 C CA . VAL A 1 89 ? -7.167 -1.387 8.522 1.00 98.19 89 VAL A CA 1
ATOM 670 C C . VAL A 1 89 ? -6.951 -2.488 7.486 1.00 98.19 89 VAL A C 1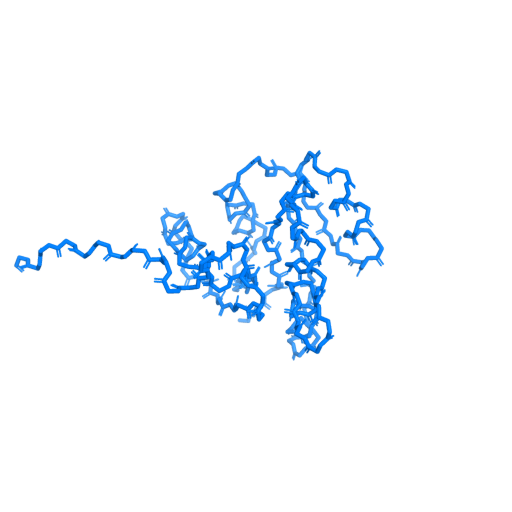
ATOM 672 O O . VAL A 1 89 ? -6.613 -3.613 7.854 1.00 98.19 89 VAL A O 1
ATOM 675 N N . LEU A 1 90 ? -7.141 -2.188 6.198 1.00 98.56 90 LEU A N 1
ATOM 676 C CA . LEU A 1 90 ? -6.791 -3.109 5.110 1.00 98.56 90 LEU A CA 1
ATOM 677 C C . LEU A 1 90 ? -5.428 -2.730 4.527 1.00 98.56 90 LEU A C 1
ATOM 679 O O . LEU A 1 90 ? -5.319 -1.741 3.812 1.00 98.56 90 LEU A O 1
ATOM 683 N N . PHE A 1 91 ? -4.398 -3.521 4.812 1.00 98.50 91 PHE A N 1
ATOM 684 C CA . PHE A 1 91 ? -3.047 -3.304 4.300 1.00 98.50 91 PHE A CA 1
ATOM 685 C C . PHE A 1 91 ? -2.884 -3.901 2.899 1.00 98.50 91 PHE A C 1
ATOM 687 O O . PHE A 1 91 ? -3.184 -5.077 2.682 1.00 98.50 91 PHE A O 1
ATOM 694 N N . VAL A 1 92 ? -2.356 -3.106 1.966 1.00 98.62 92 VAL A N 1
ATOM 695 C CA . VAL A 1 92 ? -2.020 -3.515 0.596 1.00 98.62 92 VAL A CA 1
ATOM 696 C C . VAL A 1 92 ? -0.519 -3.380 0.371 1.00 98.62 92 VAL A C 1
ATOM 698 O O . VAL A 1 92 ? 0.058 -2.306 0.542 1.00 98.62 92 VAL A O 1
ATOM 701 N N . THR A 1 93 ? 0.125 -4.471 -0.040 1.00 98.00 93 THR A N 1
ATOM 702 C CA . THR A 1 93 ? 1.570 -4.510 -0.320 1.00 98.00 93 THR A CA 1
ATOM 703 C C . THR A 1 93 ? 1.901 -5.512 -1.432 1.00 98.00 93 THR A C 1
ATOM 705 O O . THR A 1 93 ? 1.004 -6.087 -2.039 1.00 98.00 93 THR A O 1
ATOM 708 N N . SER A 1 94 ? 3.179 -5.715 -1.748 1.00 97.38 94 SER A N 1
ATOM 709 C CA . SER A 1 94 ? 3.609 -6.739 -2.714 1.00 97.38 94 SER A CA 1
ATOM 710 C C . SER A 1 94 ? 3.524 -8.147 -2.113 1.00 97.38 94 SER A C 1
ATOM 712 O O . SER A 1 94 ? 3.703 -8.291 -0.902 1.00 97.38 94 SER A O 1
ATOM 714 N N . PRO A 1 95 ? 3.312 -9.198 -2.925 1.00 96.19 95 PRO A N 1
ATOM 715 C CA . PRO A 1 95 ? 3.094 -10.565 -2.439 1.00 96.19 95 PRO A CA 1
ATOM 716 C C . PRO A 1 95 ? 4.251 -11.101 -1.585 1.00 96.19 95 PRO A C 1
ATOM 718 O O . PRO A 1 95 ? 4.036 -11.733 -0.557 1.00 96.19 95 PRO A O 1
ATOM 721 N N . ASP A 1 96 ? 5.483 -10.783 -1.960 1.00 95.00 96 ASP A N 1
ATOM 722 C CA . ASP A 1 96 ? 6.714 -11.143 -1.254 1.00 95.00 96 ASP A CA 1
ATOM 723 C C . ASP A 1 96 ? 7.051 -10.221 -0.072 1.00 95.00 96 ASP A C 1
ATOM 725 O O . ASP A 1 96 ? 7.935 -10.531 0.724 1.00 95.00 96 ASP A O 1
ATOM 729 N N . HIS A 1 97 ? 6.333 -9.104 0.083 1.00 94.69 97 HIS A N 1
ATOM 730 C CA . HIS A 1 97 ? 6.438 -8.230 1.254 1.00 94.69 97 HIS A CA 1
ATOM 731 C C . HIS A 1 97 ? 5.323 -8.459 2.283 1.00 94.69 97 HIS A C 1
ATOM 733 O O . HIS A 1 97 ? 5.473 -8.093 3.450 1.00 94.69 97 HIS A O 1
ATOM 739 N N . LEU A 1 98 ? 4.216 -9.080 1.869 1.00 95.38 98 LEU A N 1
ATOM 740 C CA . LEU A 1 98 ? 3.037 -9.322 2.698 1.00 95.38 98 LEU A CA 1
ATOM 741 C C . LEU A 1 98 ? 3.355 -10.018 4.030 1.00 95.38 98 LEU A C 1
ATOM 743 O O . LEU A 1 98 ? 2.908 -9.508 5.058 1.00 95.38 98 LEU A O 1
ATOM 747 N N . PRO A 1 99 ? 4.174 -11.091 4.079 1.00 93.88 99 PRO A N 1
ATOM 748 C CA . PRO A 1 99 ? 4.471 -11.772 5.341 1.00 93.88 99 PRO A CA 1
ATOM 749 C C . PRO A 1 99 ? 5.148 -10.857 6.367 1.00 93.88 99 PRO A C 1
ATOM 751 O O . PRO A 1 99 ? 4.864 -10.932 7.562 1.00 93.88 99 PRO A O 1
ATOM 754 N N . ARG A 1 100 ? 6.005 -9.939 5.901 1.00 92.81 100 ARG A N 1
ATOM 755 C CA . ARG A 1 100 ? 6.654 -8.949 6.764 1.00 92.81 100 ARG A CA 1
ATOM 756 C C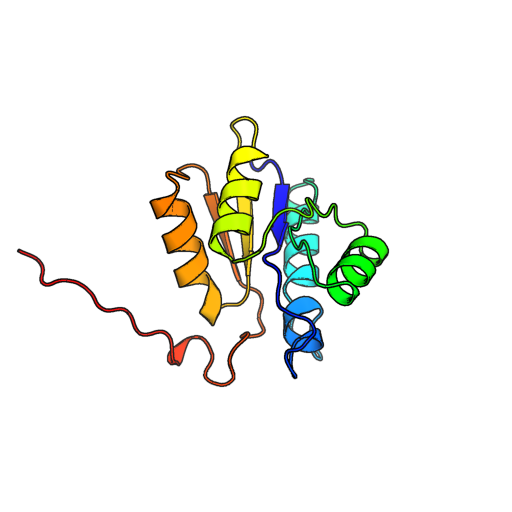 . ARG A 1 100 ? 5.652 -7.947 7.330 1.00 92.81 100 ARG A C 1
ATOM 758 O O . ARG A 1 100 ? 5.702 -7.678 8.524 1.00 92.81 100 ARG A O 1
ATOM 765 N N . VAL A 1 101 ? 4.735 -7.438 6.506 1.00 95.44 101 VAL A N 1
ATOM 766 C CA . VAL A 1 101 ? 3.682 -6.515 6.965 1.00 95.44 101 VAL A CA 1
ATOM 767 C C . VAL A 1 101 ? 2.767 -7.195 7.984 1.00 95.44 101 VAL A C 1
ATOM 769 O O . VAL A 1 101 ? 2.489 -6.612 9.026 1.00 95.44 101 VAL A O 1
ATOM 772 N N . VAL A 1 102 ? 2.357 -8.445 7.737 1.00 95.44 102 VAL A N 1
ATOM 773 C CA . VAL A 1 102 ? 1.550 -9.233 8.687 1.00 95.44 102 VAL A CA 1
ATOM 774 C C . VAL A 1 102 ? 2.272 -9.376 10.026 1.00 95.44 102 VAL A C 1
ATOM 776 O O . VAL A 1 102 ? 1.698 -9.069 11.070 1.00 95.44 102 VAL A O 1
ATOM 779 N N . ARG A 1 103 ? 3.545 -9.791 10.003 1.00 93.50 103 ARG A N 1
ATOM 780 C CA . ARG A 1 103 ? 4.369 -9.914 11.210 1.00 93.50 103 ARG A CA 1
ATOM 781 C C . ARG A 1 103 ? 4.453 -8.592 11.970 1.00 93.50 103 ARG A C 1
ATOM 783 O O . ARG A 1 103 ? 4.256 -8.585 13.180 1.00 93.50 103 ARG A O 1
ATOM 790 N N . ASP A 1 104 ? 4.746 -7.495 11.276 1.00 95.12 104 ASP A N 1
ATOM 791 C CA . ASP A 1 104 ? 4.939 -6.188 11.905 1.00 95.12 104 ASP A CA 1
ATOM 792 C C . ASP A 1 104 ? 3.615 -5.659 12.503 1.00 95.12 104 ASP A C 1
ATOM 794 O O . ASP A 1 104 ? 3.627 -5.095 13.596 1.00 95.12 104 ASP A O 1
ATOM 798 N N . VAL A 1 105 ? 2.463 -5.926 11.866 1.00 96.56 105 VAL A N 1
ATOM 799 C CA . VAL A 1 105 ? 1.125 -5.609 12.410 1.00 96.56 105 VAL A CA 1
ATOM 800 C C . VAL A 1 105 ? 0.833 -6.402 13.682 1.00 96.56 105 VAL A C 1
ATOM 802 O O . VAL A 1 105 ? 0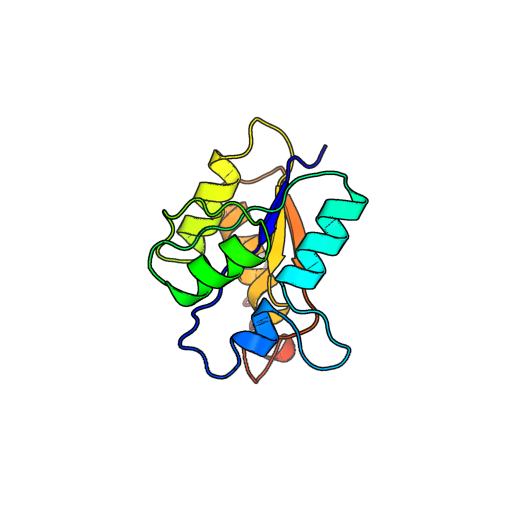.404 -5.822 14.680 1.00 96.56 105 VAL A O 1
ATOM 805 N N . LEU A 1 106 ? 1.083 -7.715 13.673 1.00 95.69 106 LEU A N 1
ATOM 806 C CA . LEU A 1 106 ? 0.864 -8.568 14.844 1.00 95.69 106 LEU A CA 1
ATOM 807 C C . LEU A 1 106 ? 1.797 -8.187 15.999 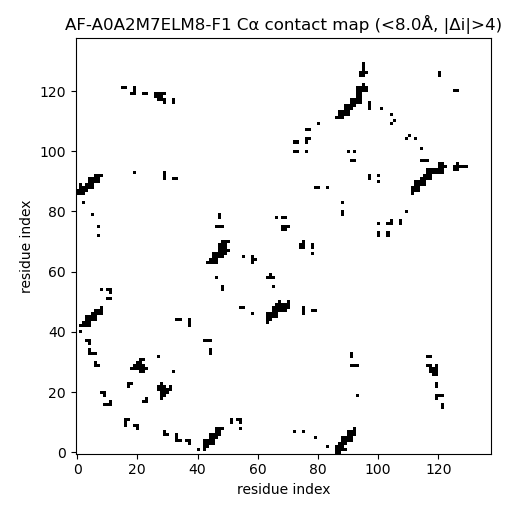1.00 95.69 106 LEU A C 1
ATOM 809 O O . LEU A 1 106 ? 1.349 -8.084 17.139 1.00 95.69 106 LEU A O 1
ATOM 813 N N . ALA A 1 107 ? 3.070 -7.911 15.705 1.00 94.31 107 ALA A N 1
ATOM 814 C CA . ALA A 1 107 ? 4.049 -7.460 16.693 1.00 94.31 107 ALA A CA 1
ATOM 815 C C . ALA A 1 107 ? 3.679 -6.100 17.312 1.00 94.31 107 ALA A C 1
ATOM 817 O O . ALA A 1 107 ? 3.980 -5.857 18.478 1.00 94.31 107 ALA A O 1
ATOM 818 N N . ALA A 1 108 ? 2.995 -5.234 16.559 1.00 94.62 108 ALA A N 1
ATOM 819 C CA . ALA A 1 108 ? 2.454 -3.968 17.049 1.00 94.62 108 ALA A CA 1
ATOM 820 C C . ALA A 1 108 ? 1.111 -4.113 17.802 1.00 94.62 108 ALA A C 1
ATOM 822 O O . ALA A 1 108 ? 0.534 -3.110 18.220 1.00 94.62 108 ALA A O 1
ATOM 823 N N . GLY A 1 109 ? 0.590 -5.336 17.978 1.00 93.75 109 GLY A N 1
ATOM 824 C CA . GLY A 1 109 ? -0.685 -5.595 18.657 1.00 93.75 109 GLY A CA 1
ATOM 825 C C . GLY A 1 109 ? -1.929 -5.312 17.804 1.00 93.75 109 GLY A C 1
ATOM 826 O O . GLY A 1 109 ? -3.035 -5.213 18.337 1.00 93.75 109 GLY A O 1
ATOM 827 N N . GLY A 1 110 ? -1.778 -5.176 16.483 1.00 93.00 110 GLY A N 1
ATOM 828 C CA . GLY A 1 110 ? -2.882 -4.936 15.558 1.00 93.00 110 GLY A CA 1
ATOM 829 C C . GLY A 1 110 ? -3.780 -6.165 15.405 1.00 93.00 110 GLY A C 1
ATOM 830 O O . GLY A 1 110 ? -3.481 -7.073 14.638 1.00 93.00 110 GLY A O 1
ATOM 831 N N . THR A 1 111 ? -4.916 -6.182 16.102 1.00 91.38 111 THR A N 1
ATOM 832 C CA . THR A 1 111 ? -5.891 -7.295 16.064 1.00 91.38 111 THR A CA 1
ATOM 833 C C . THR A 1 111 ? -7.035 -7.083 15.071 1.00 91.38 111 THR A C 1
ATOM 835 O O . THR A 1 111 ? -7.830 -7.987 14.826 1.00 91.38 111 THR A O 1
ATOM 838 N N . ARG A 1 112 ? -7.134 -5.887 14.480 1.00 95.69 112 ARG A N 1
ATOM 839 C CA . ARG A 1 112 ? -8.179 -5.502 13.518 1.00 95.69 112 ARG A CA 1
ATOM 840 C C . ARG A 1 112 ? -7.531 -5.120 12.194 1.00 95.69 112 ARG A C 1
ATOM 842 O O . ARG A 1 112 ? -7.551 -3.963 11.785 1.00 95.69 112 ARG A O 1
ATOM 849 N N . ALA A 1 113 ? -6.924 -6.102 11.544 1.00 97.12 113 ALA A N 1
ATOM 850 C CA . ALA A 1 113 ? -6.231 -5.913 10.281 1.00 97.12 113 ALA A CA 1
ATOM 851 C C . ALA A 1 113 ? -6.699 -6.930 9.241 1.00 97.12 113 ALA A C 1
ATOM 853 O O . ALA A 1 113 ? -6.960 -8.091 9.552 1.00 97.12 113 ALA A O 1
ATOM 854 N N . LEU A 1 114 ? -6.804 -6.464 8.004 1.00 98.06 114 LEU A N 1
ATOM 855 C CA . LEU A 1 114 ? -6.979 -7.282 6.814 1.00 98.06 114 LEU A CA 1
ATOM 856 C C . LEU A 1 114 ? -5.764 -7.073 5.912 1.00 98.06 114 LEU A C 1
ATOM 858 O O . LEU A 1 114 ? -5.102 -6.035 5.976 1.00 98.06 114 LEU A O 1
ATOM 862 N N . PHE A 1 115 ? -5.490 -8.048 5.055 1.00 98.19 115 PHE A N 1
ATOM 863 C CA . PHE A 1 115 ? -4.281 -8.075 4.244 1.00 98.19 115 PHE A CA 1
ATOM 864 C C . PHE A 1 115 ? -4.626 -8.437 2.804 1.00 98.19 115 PHE A C 1
ATOM 866 O O . PHE A 1 115 ? -5.376 -9.381 2.560 1.00 98.19 115 PHE A O 1
ATOM 873 N N . ALA A 1 116 ? -4.063 -7.697 1.857 1.00 98.25 116 ALA A N 1
ATOM 874 C CA . ALA A 1 116 ? -4.148 -7.988 0.436 1.00 98.25 116 ALA A CA 1
ATOM 875 C C . ALA A 1 116 ? -2.793 -7.743 -0.235 1.00 98.25 116 ALA A C 1
ATOM 877 O O . ALA A 1 116 ? -2.006 -6.891 0.188 1.00 98.25 116 ALA A O 1
ATOM 878 N N . SER A 1 117 ? -2.527 -8.489 -1.301 1.00 97.69 117 SER A N 1
ATOM 879 C CA . SER A 1 117 ? -1.349 -8.292 -2.139 1.00 97.69 117 SER A CA 1
ATOM 880 C C . SER A 1 117 ? -1.726 -7.723 -3.501 1.00 97.69 117 SER A C 1
ATOM 882 O O . SER A 1 117 ? -2.763 -8.086 -4.056 1.00 97.69 117 SER A O 1
ATOM 884 N N . SER A 1 118 ? -0.850 -6.893 -4.063 1.00 97.50 118 SER A N 1
ATOM 885 C CA . SER A 1 118 ? -0.827 -6.622 -5.501 1.00 97.50 118 SER A CA 1
ATOM 886 C C . SER A 1 118 ? -0.300 -7.831 -6.284 1.00 97.50 118 SER A C 1
ATOM 888 O O . SER A 1 118 ? 0.100 -8.844 -5.705 1.00 97.50 118 SER A O 1
ATOM 890 N N . GLU A 1 119 ? -0.266 -7.733 -7.612 1.00 97.12 119 GLU A N 1
ATOM 891 C CA . GLU A 1 119 ? 0.217 -8.822 -8.469 1.00 97.12 119 GLU A CA 1
ATOM 892 C C . GLU A 1 119 ? 1.734 -8.790 -8.683 1.00 97.12 119 GLU A C 1
ATOM 894 O O . GLU A 1 119 ? 2.330 -9.790 -9.092 1.00 97.12 119 GLU A O 1
ATOM 899 N N . ILE A 1 120 ? 2.372 -7.639 -8.446 1.00 97.19 120 ILE A N 1
ATOM 900 C CA . ILE A 1 120 ? 3.783 -7.405 -8.769 1.00 97.19 120 ILE A CA 1
ATOM 901 C C . ILE A 1 120 ? 4.660 -7.532 -7.512 1.00 97.19 120 ILE A C 1
ATOM 903 O O . ILE A 1 120 ? 4.503 -6.740 -6.568 1.00 97.19 120 ILE A O 1
ATOM 907 N N . PRO A 1 121 ? 5.598 -8.503 -7.482 1.00 96.38 121 PRO A N 1
ATOM 908 C CA . PRO A 1 121 ? 6.550 -8.636 -6.389 1.00 96.38 121 PRO A CA 1
ATOM 909 C C . PRO A 1 121 ? 7.514 -7.450 -6.353 1.00 96.38 121 PRO A C 1
ATOM 911 O O . PRO A 1 121 ? 7.856 -6.880 -7.392 1.00 96.38 121 PRO A O 1
ATOM 914 N N . PHE A 1 122 ? 7.965 -7.078 -5.155 1.00 93.50 122 PHE A N 1
ATOM 915 C CA . PHE A 1 122 ? 8.962 -6.012 -5.018 1.00 93.50 122 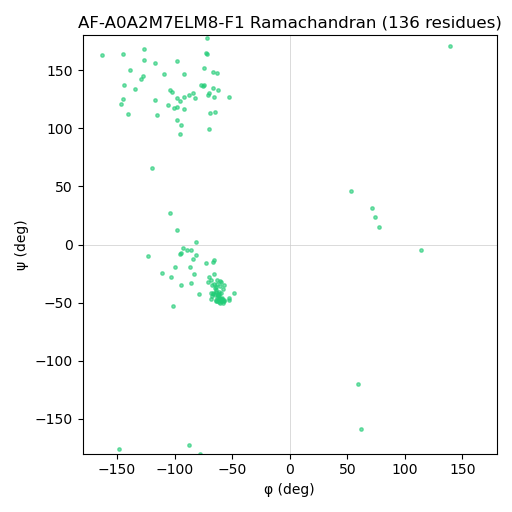PHE A CA 1
ATOM 916 C C . PHE A 1 122 ? 10.389 -6.525 -5.229 1.00 93.50 122 PHE A C 1
ATOM 918 O O . PHE A 1 122 ? 11.262 -5.755 -5.626 1.00 93.50 122 PHE A O 1
ATOM 925 N N . SER A 1 123 ? 10.634 -7.814 -4.997 1.00 93.12 123 SER A N 1
ATOM 926 C CA . SER A 1 123 ? 11.895 -8.485 -5.291 1.00 93.12 123 SER A CA 1
ATOM 927 C C . SER A 1 123 ? 11.836 -9.239 -6.622 1.00 93.12 123 SER A C 1
ATOM 929 O O . SER A 1 123 ? 10.773 -9.632 -7.097 1.00 93.12 123 SER A O 1
ATOM 931 N N . GLN A 1 124 ? 13.007 -9.489 -7.210 1.00 89.50 124 GLN A N 1
ATOM 932 C CA . GLN A 1 124 ? 13.132 -10.288 -8.436 1.00 89.50 124 GLN A CA 1
ATOM 933 C C . GLN A 1 124 ? 12.732 -11.752 -8.229 1.00 89.50 124 GLN A C 1
ATOM 935 O O . GLN A 1 124 ? 12.190 -12.386 -9.127 1.00 89.50 124 GLN A O 1
ATOM 940 N N . ALA A 1 125 ? 13.000 -12.292 -7.040 1.00 89.06 125 ALA A N 1
ATOM 941 C CA . ALA A 1 125 ? 12.734 -13.691 -6.733 1.00 89.06 125 ALA A CA 1
ATOM 942 C C . ALA A 1 125 ? 11.275 -13.940 -6.299 1.00 89.06 125 ALA A C 1
ATOM 944 O O . ALA A 1 125 ? 10.820 -15.084 -6.263 1.00 89.06 125 ALA A O 1
ATOM 945 N N . GLY A 1 126 ? 10.527 -12.869 -6.015 1.00 91.50 126 GLY A N 1
ATOM 946 C CA . GLY A 1 126 ? 9.105 -12.920 -5.714 1.00 91.50 126 GLY A CA 1
ATOM 947 C C . GLY A 1 126 ? 8.766 -13.743 -4.466 1.00 91.50 126 GLY A C 1
ATOM 948 O O . GLY A 1 126 ? 9.615 -13.942 -3.594 1.00 91.50 126 GLY A O 1
ATOM 949 N N . PRO A 1 127 ? 7.510 -14.211 -4.335 1.00 86.94 127 PRO A N 1
ATOM 950 C CA . PRO A 1 127 ? 7.043 -14.854 -3.107 1.00 86.94 127 PRO A CA 1
ATOM 951 C C . PRO A 1 127 ? 7.755 -16.182 -2.816 1.00 86.94 127 PRO A C 1
ATOM 953 O O . PRO A 1 127 ? 7.885 -16.555 -1.656 1.00 86.94 127 PRO A O 1
ATOM 956 N N . GLY A 1 128 ? 8.278 -16.866 -3.841 1.00 87.25 128 GLY A N 1
ATOM 957 C CA . GLY A 1 128 ? 9.014 -18.124 -3.679 1.00 87.25 128 GLY A CA 1
ATOM 958 C C . GLY A 1 128 ? 10.354 -17.987 -2.944 1.00 87.25 128 GLY A C 1
ATOM 959 O O . GLY A 1 128 ? 10.901 -18.988 -2.494 1.00 87.25 128 GLY A O 1
ATOM 960 N N . ALA A 1 129 ? 10.882 -16.768 -2.799 1.00 85.62 129 ALA A N 1
ATOM 961 C CA . ALA A 1 129 ? 12.103 -16.508 -2.036 1.00 85.62 129 ALA A CA 1
ATOM 962 C C . ALA A 1 129 ? 11.859 -16.129 -0.572 1.00 85.62 129 ALA A C 1
ATOM 964 O O . ALA A 1 129 ? 12.823 -15.950 0.177 1.00 85.62 129 ALA A O 1
ATOM 965 N N . VAL A 1 130 ? 10.599 -16.005 -0.146 1.00 86.31 130 VAL A N 1
ATOM 966 C CA . VAL A 1 130 ? 10.281 -15.777 1.263 1.00 86.31 130 VAL A CA 1
ATOM 967 C C . VAL A 1 130 ? 10.624 -17.045 2.042 1.00 86.31 130 VAL A C 1
ATOM 969 O O . VAL A 1 130 ? 9.994 -18.085 1.869 1.00 86.31 130 VAL A O 1
ATOM 972 N N . ARG A 1 131 ? 11.628 -16.953 2.917 1.00 86.06 131 ARG A N 1
ATOM 973 C CA . ARG A 1 131 ? 11.957 -18.013 3.873 1.00 86.06 131 ARG A CA 1
ATOM 974 C C . ARG A 1 131 ? 11.132 -17.827 5.140 1.00 86.06 131 ARG A C 1
ATOM 976 O O . ARG A 1 131 ? 11.105 -16.731 5.698 1.00 86.06 131 ARG A O 1
ATOM 983 N N . ILE A 1 132 ? 10.466 -18.894 5.565 1.00 80.12 132 ILE A N 1
ATOM 984 C CA . ILE A 1 132 ? 9.714 -18.955 6.816 1.00 80.12 132 ILE A CA 1
ATOM 985 C C . ILE A 1 132 ? 10.423 -19.983 7.687 1.00 80.12 132 ILE A C 1
ATOM 987 O O . ILE A 1 132 ? 10.415 -21.169 7.369 1.00 80.12 132 ILE A O 1
ATOM 991 N N . ASP A 1 133 ? 11.050 -19.507 8.757 1.00 85.00 133 ASP A N 1
ATOM 992 C CA . ASP A 1 133 ? 11.671 -20.367 9.756 1.00 85.00 133 ASP A CA 1
ATOM 993 C C . ASP A 1 133 ? 10.654 -20.594 10.879 1.00 85.00 133 ASP A C 1
ATOM 995 O O . ASP A 1 133 ? 10.388 -19.703 11.689 1.00 85.00 133 ASP A O 1
ATOM 999 N N . GLU A 1 134 ? 10.037 -21.774 10.891 1.00 77.75 134 GLU A N 1
ATOM 1000 C CA . GLU A 1 134 ? 9.130 -22.187 11.960 1.00 77.75 134 GLU A CA 1
ATOM 1001 C C . GLU A 1 134 ? 9.952 -22.726 13.143 1.00 77.75 134 GLU A C 1
ATOM 1003 O O . GLU A 1 134 ? 10.802 -23.603 12.948 1.00 77.75 134 GLU A O 1
ATOM 1008 N N . PRO A 1 135 ? 9.764 -22.209 14.374 1.00 81.44 135 PRO A N 1
ATOM 1009 C CA . PRO A 1 135 ? 10.416 -22.789 15.539 1.00 81.44 135 PRO A CA 1
ATOM 1010 C C . PRO A 1 135 ? 9.915 -24.221 15.743 1.00 81.44 135 PRO A C 1
ATOM 1012 O O . PRO A 1 135 ? 8.755 -24.521 15.470 1.00 81.44 135 PRO A O 1
ATOM 1015 N N . ALA A 1 136 ? 10.776 -25.100 16.261 1.00 79.88 136 ALA A N 1
ATOM 1016 C CA . ALA A 1 136 ? 10.365 -26.457 16.600 1.00 79.88 136 ALA A CA 1
ATOM 1017 C C . ALA A 1 136 ? 9.132 -26.417 17.517 1.00 79.88 136 ALA A C 1
ATOM 1019 O O . ALA A 1 136 ? 9.144 -25.736 18.546 1.00 79.88 136 ALA A O 1
ATOM 1020 N N . HIS A 1 137 ? 8.075 -27.136 17.140 1.00 74.75 137 HIS A N 1
ATOM 1021 C 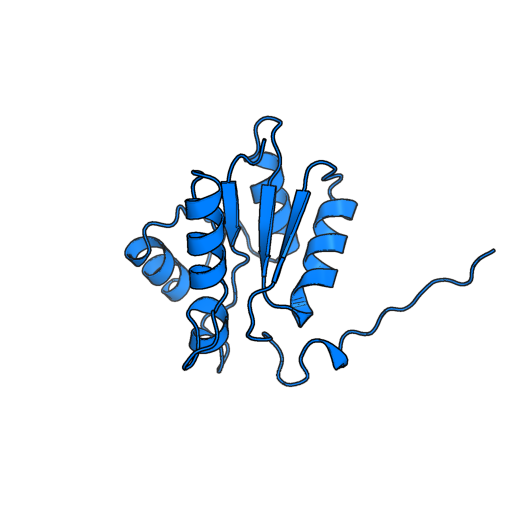CA . HIS A 1 137 ? 6.935 -27.342 18.023 1.00 74.75 137 HIS A CA 1
ATOM 1022 C C . HIS A 1 137 ? 7.409 -28.168 19.223 1.00 74.75 137 HIS A C 1
ATOM 1024 O O . HIS A 1 137 ? 7.855 -29.304 19.053 1.00 74.75 137 HIS A O 1
ATOM 1030 N N . GLY A 1 138 ? 7.390 -27.549 20.405 1.00 59.47 138 GLY A N 1
ATOM 1031 C CA . GLY A 1 138 ? 7.567 -28.235 21.685 1.00 59.47 138 GLY A CA 1
ATOM 1032 C C . GLY A 1 138 ? 6.309 -28.970 22.112 1.00 59.47 138 GLY A C 1
ATOM 1033 O O . GLY A 1 138 ? 5.210 -28.557 21.673 1.00 59.47 138 GLY A O 1
#

Foldseek 3Di:
DAAFEEQEADAPPAPCRCCQQQRDDPFGHQLRVRVVVCVVVVHAYEYEDAPRVVVVVVCVVSVYHYPNPDPDLLRRLLVQQVVDPPAAYEYEGAQLCQVVNVVSCVVSVNPRYHYDYTPDHSDPVGNVPDDDDDPDDD

Sequence (138 aa):
MVEFVFVHSYTSRAANWKAVMIGEGLREGRIATAKRLACALSVPVIADDKHDAANHDLFAREGIENIGTALRTQDEVCAALQRSRGGAVLFVTSPDHLPRVVRDVLAAGGTRALFASSEIPFSQAGPGAVRIDEPAHG

Nearest PDB structures (foldseek):
  8xmi-assembly1_D  TM=5.768E-01  e=2.340E+00  Bacillus subtilis
  8k1t-assembly1_B  TM=5.793E-01  e=3.960E+00  Bacillus subtilis
  8k1t-assembly1_F  TM=5.784E-01  e=4.823E+00  Bacillus subtilis
  8k1t-assembly1_E  TM=5.784E-01  e=4.823E+00  Bacillus subtilis
  7zp9-assembly1_J  TM=5.595E-01  e=8.162E+00  Vibrio alginolyticus

Secondary structure (DSSP, 8-state):
-EEEEEEPP--TTSTTHHHHHTEET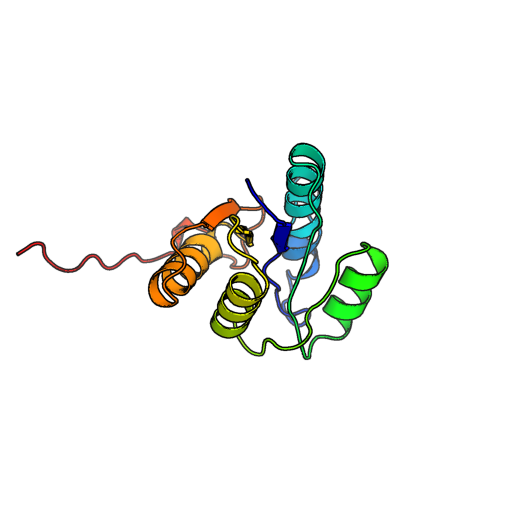TEE-HHHHHHHHHHHHT--EEE--SS-HHHHHHHHHHT-EE----SSHHHHHHHHHHH-SSSEEEEEE-TTTHHHHHHHHHHTT--SEEEEE-SS-SSSS-GGG----PPP--

Solvent-accessible surface area (backbone atoms only — not comparable to full-atom values): 7695 Å² total; per-residue (Å²): 105,71,60,32,22,37,40,62,72,74,64,69,88,43,95,59,28,61,36,28,43,55,30,53,94,92,41,41,1,24,50,52,44,33,53,53,51,14,60,77,66,74,33,53,51,34,34,36,55,50,80,51,63,66,53,52,54,48,30,59,77,71,73,34,50,63,74,43,74,20,88,47,72,63,44,32,46,52,51,55,60,67,69,45,90,80,47,22,42,33,40,24,26,26,52,48,47,39,67,59,54,53,51,46,32,51,76,71,66,53,86,49,66,45,80,50,59,24,72,32,41,78,50,95,68,29,54,83,64,61,82,80,87,77,76,81,86,126

Radius of gyration: 14.53 Å; Cα contacts (8 Å, |Δi|>4): 254; chains: 1; bounding box: 32×42×40 Å

pLDDT: mean 93.94, 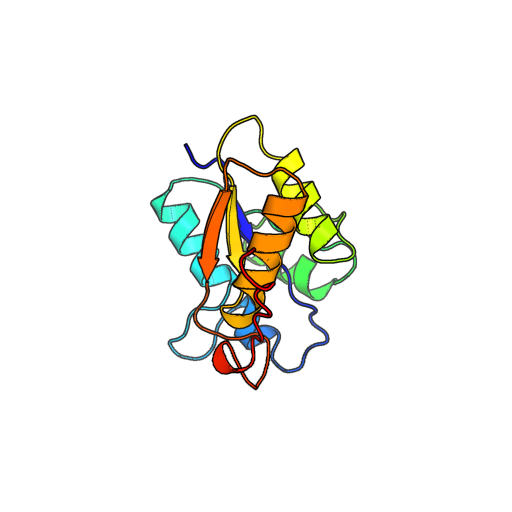std 5.57, range [59.47, 98.62]

Mean predicted aligned error: 3.55 Å